Protein AF-A0A970P4Y9-F1 (afdb_monomer)

Mean predicted aligned error: 5.58 Å

pLDDT: mean 87.06, std 5.89, range [72.06, 95.12]

Nearest PDB structures (foldseek):
  3t2y-assembly1_A  TM=8.277E-01  e=8.444E-04  Acidithiobacillus ferrooxidans ATCC 23270
  3sx6-assembly1_A-2  TM=8.276E-01  e=8.444E-04  Acidithiobacillus ferrooxidans ATCC 23270
  3szw-assembly1_A-2  TM=8.254E-01  e=9.035E-04  Acidithiobacillus ferrooxidans ATCC 23270
  3sy4-assembly1_A  TM=8.313E-01  e=1.034E-03  Acidithiobacillus ferrooxidans ATCC 23270
  5n1t-assembly1_A  TM=8.950E-01  e=4.287E-03  Thioalkalivibrio paradoxus ARh 1

Foldseek 3Di:
DAEDEDQDPWDFDVVCVVCCVHDQVHSVSRTDPVVVVCVVVVYHYHNFAFPDADPVQQWTATPVRDIDHD

Secondary structure (DSSP, 8-state):
-EEEEES-S--B-TTTGGGTTTTS-SGGGGB--HHHHHHHTTEEEEE--EEEEETTTTEEEETTS-EEE-

Structure (mmCIF, N/CA/C/O backbone):
data_AF-A0A970P4Y9-F1
#
_entry.id   AF-A0A970P4Y9-F1
#
loop_
_atom_site.group_PDB
_atom_site.id
_atom_site.type_symbol
_atom_site.label_atom_id
_atom_site.label_alt_id
_atom_site.label_comp_id
_atom_site.label_asym_id
_atom_site.label_entity_id
_atom_site.label_seq_id
_atom_site.pdbx_PDB_ins_code
_atom_site.Cartn_x
_atom_site.Cartn_y
_atom_site.Cartn_z
_atom_site.occupancy
_atom_site.B_iso_or_equiv
_atom_site.auth_seq_id
_atom_site.auth_comp_id
_atom_site.auth_asym_id
_atom_site.auth_atom_id
_atom_site.pdbx_PDB_model_num
ATOM 1 N N . LYS A 1 1 ? -14.819 11.126 2.207 1.00 75.50 1 LYS A N 1
ATOM 2 C CA . LYS A 1 1 ? -13.361 11.320 2.035 1.00 75.50 1 LYS A CA 1
ATOM 3 C C . LYS A 1 1 ? -12.737 9.938 2.099 1.00 75.50 1 LYS A C 1
ATOM 5 O O . LYS A 1 1 ? -13.058 9.226 3.039 1.00 75.50 1 LYS A O 1
ATOM 10 N N . PHE A 1 2 ? -11.986 9.523 1.083 1.00 87.94 2 PHE A N 1
ATOM 11 C CA . PHE A 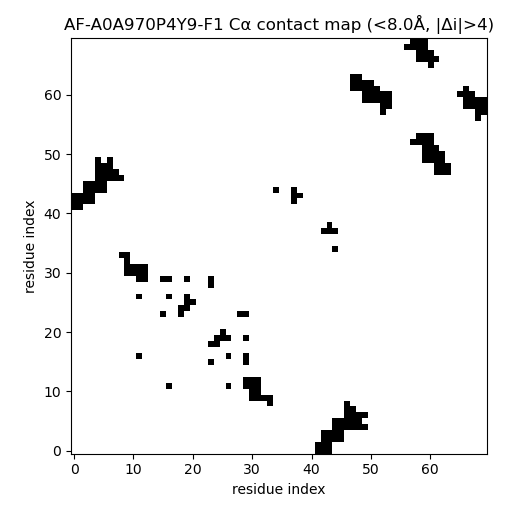1 2 ? -11.389 8.185 1.051 1.00 87.94 2 PHE A CA 1
ATOM 12 C C . PHE A 1 2 ? -9.977 8.247 1.617 1.00 87.94 2 PHE A C 1
ATOM 14 O O . PHE A 1 2 ? -9.245 9.187 1.311 1.00 87.94 2 PHE A O 1
ATOM 21 N N . ILE A 1 3 ? -9.627 7.262 2.438 1.00 89.19 3 ILE A N 1
ATOM 22 C CA . ILE A 1 3 ? -8.297 7.118 3.023 1.00 89.19 3 ILE A CA 1
ATOM 23 C C . ILE A 1 3 ? -7.725 5.799 2.519 1.00 89.19 3 ILE A C 1
ATOM 25 O O . ILE A 1 3 ? -8.385 4.762 2.588 1.00 89.19 3 ILE A O 1
ATOM 29 N N . VAL A 1 4 ? -6.509 5.85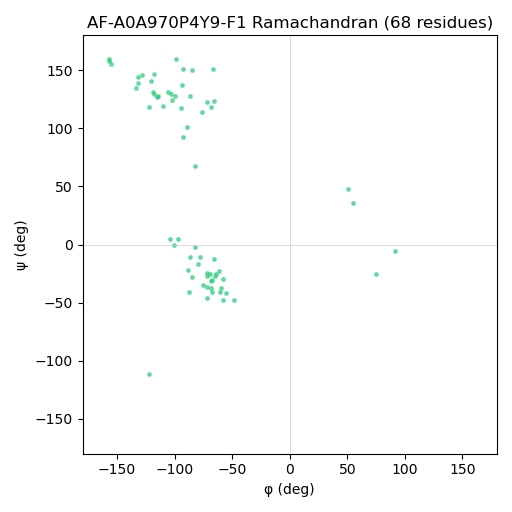0 1.995 1.00 89.44 4 VAL A N 1
ATOM 30 C CA . VAL A 1 4 ? -5.724 4.682 1.608 1.00 89.44 4 VAL A CA 1
ATOM 31 C C . VAL A 1 4 ? -4.516 4.633 2.525 1.00 89.44 4 VAL A C 1
ATOM 33 O O . VAL A 1 4 ? -3.786 5.613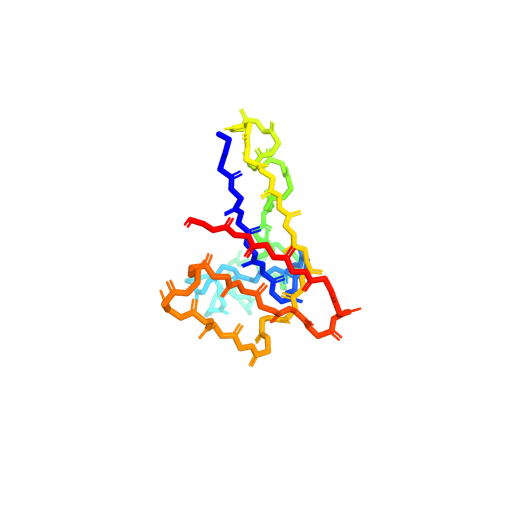 2.629 1.0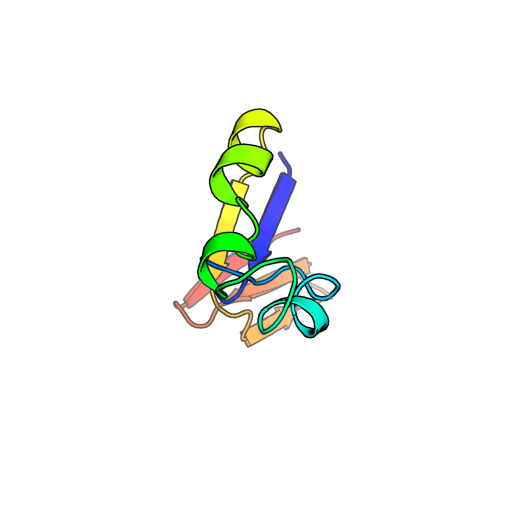0 89.44 4 VAL A O 1
ATOM 36 N N . THR A 1 5 ? -4.285 3.490 3.163 1.00 89.62 5 THR A N 1
ATOM 37 C CA . THR A 1 5 ? -3.075 3.261 3.956 1.00 89.62 5 THR A CA 1
ATOM 38 C C . THR A 1 5 ? -2.137 2.332 3.197 1.00 89.62 5 THR A C 1
ATOM 40 O O . THR A 1 5 ? -2.552 1.270 2.730 1.00 89.62 5 THR A O 1
ATOM 43 N N . ALA A 1 6 ? -0.866 2.711 3.093 1.00 90.25 6 ALA A N 1
ATOM 44 C CA . ALA A 1 6 ? 0.197 1.881 2.543 1.00 90.25 6 ALA A CA 1
ATOM 45 C C . ALA A 1 6 ? 1.416 1.874 3.472 1.00 90.25 6 ALA A C 1
ATOM 47 O O . ALA A 1 6 ? 1.778 2.894 4.039 1.00 90.25 6 ALA A O 1
ATOM 48 N N . LYS A 1 7 ? 2.114 0.740 3.580 1.00 88.62 7 LYS A N 1
ATOM 49 C CA . LYS A 1 7 ? 3.335 0.646 4.399 1.00 88.62 7 LYS A CA 1
ATOM 50 C C . LYS A 1 7 ? 4.511 1.456 3.832 1.00 88.62 7 LYS A C 1
ATOM 52 O O . LYS A 1 7 ? 5.353 1.930 4.584 1.00 88.62 7 LYS A O 1
ATOM 57 N N . ASN A 1 8 ? 4.582 1.589 2.507 1.00 87.00 8 ASN A N 1
ATOM 58 C CA . ASN A 1 8 ? 5.694 2.226 1.804 1.00 87.00 8 ASN A CA 1
ATOM 59 C C . ASN A 1 8 ? 5.190 3.425 0.995 1.00 87.00 8 ASN A C 1
ATOM 61 O O . ASN A 1 8 ? 4.151 3.328 0.345 1.00 87.00 8 ASN A O 1
ATOM 65 N N . SER A 1 9 ? 5.959 4.517 0.972 1.00 82.06 9 SER A N 1
ATOM 66 C CA . SER A 1 9 ? 5.654 5.714 0.168 1.00 82.06 9 SER A CA 1
ATOM 67 C C . SER A 1 9 ? 5.855 5.508 -1.334 1.00 82.06 9 SER A C 1
ATOM 69 O O . SER A 1 9 ? 5.203 6.153 -2.148 1.00 82.06 9 SER A O 1
ATOM 71 N N . LYS A 1 10 ? 6.748 4.591 -1.714 1.00 82.81 10 LYS A N 1
ATOM 72 C CA . LYS A 1 10 ? 7.002 4.202 -3.101 1.00 82.81 10 LYS A CA 1
ATOM 73 C C . LYS A 1 10 ? 6.690 2.724 -3.261 1.00 82.81 10 LYS A C 1
ATOM 75 O O . LYS A 1 10 ? 7.161 1.907 -2.471 1.00 82.81 10 LYS A O 1
ATOM 80 N N . THR A 1 11 ? 5.928 2.390 -4.294 1.00 84.44 11 THR A N 1
ATOM 81 C CA . THR A 1 11 ? 5.673 1.002 -4.681 1.00 84.44 11 THR A CA 1
ATOM 82 C C . THR A 1 11 ? 5.983 0.832 -6.158 1.00 84.44 11 THR A C 1
ATOM 84 O O . THR A 1 11 ? 5.795 1.763 -6.939 1.00 84.44 11 THR A O 1
ATOM 87 N N . LEU A 1 12 ? 6.486 -0.342 -6.523 1.00 87.00 12 LEU A N 1
ATOM 88 C CA . LEU A 1 12 ? 6.750 -0.695 -7.914 1.00 87.00 12 LEU A CA 1
ATOM 89 C C . LEU A 1 12 ? 5.479 -1.243 -8.554 1.00 87.00 12 LEU A C 1
ATOM 91 O O . LEU A 1 12 ? 4.651 -1.852 -7.869 1.00 87.00 12 LEU A O 1
ATOM 95 N N . ILE A 1 13 ? 5.322 -1.043 -9.857 1.00 86.31 13 ILE A N 1
ATOM 96 C CA . ILE A 1 13 ? 4.207 -1.607 -10.607 1.00 86.31 13 ILE A CA 1
ATOM 97 C C . ILE A 1 13 ? 4.509 -3.100 -10.832 1.00 86.31 13 ILE A C 1
ATOM 99 O O . ILE A 1 13 ? 5.425 -3.438 -11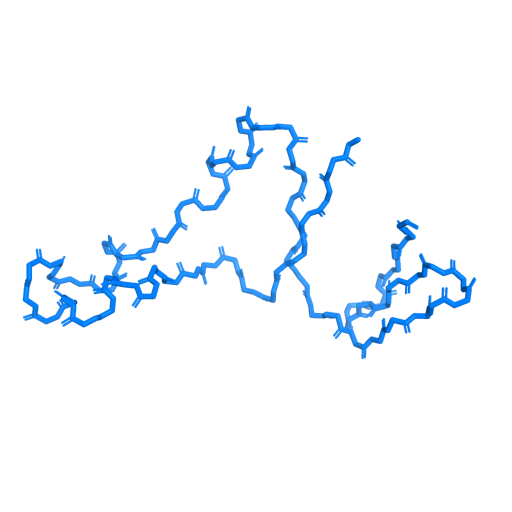.575 1.00 86.31 13 ILE A O 1
ATOM 103 N N . PRO A 1 14 ? 3.737 -4.043 -10.256 1.00 85.81 14 PRO A N 1
ATOM 104 C CA . PRO A 1 14 ? 4.111 -5.461 -10.278 1.00 85.81 14 PRO A CA 1
ATOM 105 C C . PRO A 1 14 ? 4.297 -6.052 -11.682 1.00 85.81 14 PRO A C 1
ATOM 107 O O . PRO A 1 14 ? 5.092 -6.970 -11.867 1.00 85.81 14 PRO A O 1
ATOM 110 N N . CYS A 1 15 ? 3.576 -5.529 -12.679 1.00 82.88 15 CYS A N 1
ATOM 111 C CA . CYS A 1 15 ? 3.705 -5.962 -14.067 1.00 82.88 15 CYS A CA 1
ATOM 112 C C . CYS A 1 15 ? 4.912 -5.361 -14.801 1.00 82.88 15 CYS A C 1
ATOM 114 O O . CYS A 1 15 ? 5.284 -5.907 -15.836 1.00 82.88 15 CYS A O 1
ATOM 116 N N . GLY A 1 16 ? 5.521 -4.285 -14.295 1.00 83.12 16 GLY A N 1
ATOM 117 C CA . GLY A 1 16 ? 6.729 -3.676 -14.852 1.00 83.12 16 GLY A CA 1
ATOM 118 C C . GLY A 1 16 ? 8.025 -4.283 -14.310 1.00 83.12 16 GLY A C 1
ATOM 119 O O . GLY A 1 16 ? 9.026 -4.296 -15.025 1.00 83.12 16 GLY A O 1
ATOM 120 N N . ILE A 1 17 ? 7.981 -4.918 -13.131 1.00 88.75 17 ILE A N 1
ATOM 121 C CA . ILE A 1 17 ? 9.122 -5.621 -12.515 1.00 88.75 17 ILE A CA 1
ATOM 122 C C . ILE A 1 17 ? 9.846 -6.576 -13.484 1.00 88.75 17 ILE A C 1
ATOM 124 O O . ILE A 1 17 ? 11.074 -6.488 -13.584 1.00 88.75 17 ILE A O 1
ATOM 128 N N . PRO A 1 18 ? 9.157 -7.454 -14.247 1.00 87.38 18 PRO A N 1
ATOM 129 C CA . PRO A 1 18 ? 9.825 -8.352 -15.194 1.00 87.38 18 PRO A CA 1
ATOM 130 C C . PRO A 1 18 ? 10.591 -7.619 -16.304 1.00 87.38 18 PRO A C 1
ATOM 132 O O . PRO A 1 18 ? 11.511 -8.180 -16.895 1.00 87.38 18 PRO A O 1
ATOM 135 N N . TYR A 1 19 ? 10.224 -6.368 -16.589 1.00 86.94 19 TYR A N 1
ATOM 136 C CA . TYR A 1 19 ? 10.760 -5.561 -17.679 1.00 86.94 19 TYR A CA 1
ATOM 137 C C . TYR A 1 19 ? 11.822 -4.549 -17.229 1.00 86.94 19 TYR A C 1
ATOM 139 O O . TYR A 1 19 ? 12.382 -3.855 -18.081 1.00 86.94 19 TYR A O 1
ATOM 147 N N . ILE A 1 20 ? 12.146 -4.485 -15.929 1.00 88.00 20 ILE A N 1
ATOM 148 C CA . ILE A 1 20 ? 13.167 -3.579 -15.371 1.00 88.00 20 ILE A CA 1
ATOM 149 C C . ILE A 1 20 ? 14.525 -3.770 -16.058 1.00 88.00 20 ILE A C 1
ATOM 151 O O . ILE A 1 20 ? 15.177 -2.792 -16.404 1.00 88.00 20 ILE A O 1
ATOM 155 N N . PHE A 1 21 ? 14.929 -5.014 -16.322 1.00 83.69 21 PHE A N 1
ATOM 156 C CA . PHE A 1 21 ? 16.191 -5.321 -17.013 1.00 83.69 21 PHE A CA 1
ATOM 157 C C . PHE A 1 21 ? 16.105 -5.213 -18.545 1.00 83.69 21 PHE A C 1
ATOM 159 O O . PHE A 1 21 ? 17.096 -5.442 -19.235 1.00 83.69 21 PHE A O 1
ATOM 166 N N . GLY A 1 22 ? 14.921 -4.906 -19.079 1.00 85.38 22 GLY A N 1
ATOM 167 C CA . GLY A 1 22 ? 14.638 -4.812 -20.507 1.00 85.38 22 GLY A CA 1
ATOM 168 C C . GLY A 1 22 ? 14.107 -3.432 -20.882 1.00 85.38 22 GLY A C 1
ATOM 169 O O . GLY A 1 22 ? 14.836 -2.446 -20.850 1.00 85.38 22 GLY A O 1
ATOM 170 N N . SER A 1 23 ? 12.831 -3.365 -21.264 1.00 85.12 23 SER A N 1
ATOM 171 C CA . SER A 1 23 ? 12.203 -2.160 -21.822 1.00 85.12 23 SER A CA 1
ATOM 172 C C . SER A 1 23 ? 12.010 -1.010 -20.829 1.00 85.12 23 SER A C 1
ATOM 174 O O . SER A 1 23 ? 11.955 0.138 -21.259 1.00 85.12 23 SER A O 1
ATOM 176 N N . VAL A 1 24 ? 11.908 -1.286 -19.525 1.00 83.69 24 VAL A N 1
ATOM 177 C CA . VAL A 1 24 ? 11.716 -0.252 -18.488 1.00 83.69 24 VAL A CA 1
ATOM 178 C C . VAL A 1 24 ? 13.058 0.350 -18.048 1.00 83.69 24 VAL A C 1
ATOM 180 O O . VAL A 1 24 ? 13.133 1.524 -17.682 1.00 83.69 24 VAL A O 1
ATOM 183 N N . GLY A 1 25 ? 14.141 -0.424 -18.140 1.00 83.56 25 GLY A N 1
ATOM 184 C CA . GLY A 1 25 ? 15.529 0.033 -18.007 1.00 83.56 25 GLY A CA 1
ATOM 185 C C . GLY A 1 25 ? 16.009 0.352 -16.586 1.00 83.56 25 GLY A C 1
ATOM 186 O O . GLY A 1 25 ? 17.207 0.264 -16.324 1.00 83.56 25 GLY A O 1
ATOM 187 N N . SER A 1 26 ? 15.122 0.707 -15.652 1.00 86.88 26 SER A N 1
ATOM 188 C CA . SER A 1 26 ? 15.456 0.835 -14.229 1.00 86.88 26 SER A CA 1
ATOM 189 C C . SER A 1 26 ? 14.219 0.692 -13.344 1.00 86.88 26 SER A C 1
ATOM 191 O O . SER A 1 26 ? 13.093 0.906 -13.787 1.00 86.88 26 SER A O 1
ATOM 193 N N . SER A 1 27 ? 14.426 0.375 -12.065 1.00 85.00 27 SER A N 1
ATOM 194 C CA . SER A 1 27 ? 13.346 0.361 -11.074 1.00 85.00 27 SER A CA 1
ATOM 195 C C . SER A 1 27 ? 12.731 1.741 -10.841 1.00 85.00 27 SER A C 1
ATOM 197 O O . SER A 1 27 ? 11.570 1.819 -10.459 1.00 85.00 27 SER A O 1
ATOM 199 N N . ASP A 1 28 ? 13.473 2.829 -11.082 1.00 85.81 28 ASP A N 1
ATOM 200 C CA . ASP A 1 28 ? 12.967 4.194 -10.884 1.00 85.81 28 ASP A CA 1
ATOM 201 C C . ASP A 1 28 ? 11.859 4.545 -11.884 1.00 85.81 28 ASP A C 1
ATOM 203 O O . ASP A 1 28 ? 10.933 5.284 -11.553 1.00 85.81 28 ASP A O 1
ATOM 207 N N . ASN A 1 29 ? 11.920 3.958 -13.082 1.00 84.94 29 ASN A N 1
ATOM 208 C CA . ASN A 1 29 ? 10.899 4.106 -14.120 1.00 84.94 29 ASN A CA 1
ATOM 209 C C . ASN A 1 29 ? 9.648 3.251 -13.862 1.00 84.94 29 ASN A C 1
ATOM 211 O O . ASN A 1 29 ? 8.642 3.427 -14.545 1.00 84.94 29 ASN A O 1
ATOM 215 N N . ASP A 1 30 ? 9.706 2.340 -12.888 1.00 86.88 30 ASP A N 1
ATOM 216 C CA . ASP A 1 30 ? 8.615 1.436 -12.512 1.00 86.88 30 ASP A CA 1
ATOM 217 C C . ASP A 1 30 ? 7.914 1.861 -11.208 1.00 86.88 30 ASP A C 1
ATOM 219 O O . ASP A 1 30 ? 7.048 1.158 -10.685 1.00 86.88 30 ASP A O 1
ATOM 223 N N . ILE A 1 31 ? 8.288 3.015 -10.646 1.00 86.88 31 ILE A N 1
ATOM 224 C CA . ILE A 1 31 ? 7.661 3.551 -9.436 1.00 86.88 31 ILE A CA 1
ATOM 225 C C . ILE A 1 31 ? 6.259 4.058 -9.781 1.00 86.88 31 ILE A C 1
ATOM 227 O O . ILE A 1 31 ? 6.084 4.970 -10.591 1.00 86.88 31 ILE A O 1
ATOM 231 N N . LEU A 1 32 ? 5.250 3.521 -9.097 1.00 82.94 32 LEU A N 1
ATOM 232 C CA . LEU A 1 32 ? 3.881 4.012 -9.171 1.00 82.94 32 LEU A CA 1
ATOM 233 C C . LEU A 1 32 ? 3.811 5.438 -8.580 1.00 82.94 32 LEU A C 1
ATOM 235 O O . LEU A 1 32 ? 4.172 5.625 -7.415 1.00 82.94 32 LEU A O 1
ATOM 239 N N . PRO A 1 33 ? 3.326 6.455 -9.320 1.00 79.00 33 PRO A N 1
ATOM 240 C CA . PRO A 1 33 ? 3.248 7.835 -8.837 1.00 79.00 33 PRO A CA 1
ATOM 241 C C . PRO A 1 33 ? 1.995 8.057 -7.973 1.00 79.00 33 PRO A C 1
ATOM 243 O O . PRO A 1 33 ? 1.067 8.781 -8.348 1.00 79.00 33 PRO A O 1
ATOM 246 N N . VAL A 1 34 ? 1.982 7.413 -6.806 1.00 75.38 34 VAL A N 1
ATOM 247 C CA . VAL A 1 34 ? 0.843 7.319 -5.881 1.00 75.38 34 VAL A CA 1
ATOM 248 C C . VAL A 1 34 ? 0.348 8.699 -5.423 1.00 75.38 34 VAL A C 1
ATOM 250 O O . VAL A 1 34 ? -0.839 9.004 -5.540 1.00 75.38 34 VAL A O 1
ATOM 253 N N . ASP A 1 35 ? 1.269 9.571 -5.005 1.00 72.06 35 ASP A N 1
ATOM 254 C CA . ASP A 1 35 ? 0.956 10.914 -4.492 1.00 72.06 35 ASP A CA 1
ATOM 255 C C . ASP A 1 35 ? 0.236 11.787 -5.529 1.00 72.06 35 ASP A C 1
ATOM 257 O O . ASP A 1 35 ? -0.726 12.495 -5.222 1.00 72.06 35 ASP A O 1
ATOM 261 N N . LYS A 1 36 ? 0.673 11.711 -6.793 1.00 74.31 36 LYS A N 1
ATOM 262 C CA . LYS A 1 36 ? 0.109 12.511 -7.887 1.00 74.31 36 LYS A CA 1
ATOM 263 C C . LYS A 1 36 ? -1.287 12.023 -8.279 1.00 74.31 36 LYS A C 1
ATOM 265 O O . LYS A 1 36 ? -2.147 12.838 -8.608 1.00 74.31 36 LYS A O 1
ATOM 270 N N . MET A 1 37 ? -1.512 10.709 -8.242 1.00 75.50 37 MET A N 1
ATOM 271 C CA . MET A 1 37 ? -2.808 10.105 -8.560 1.00 75.50 37 MET A CA 1
ATOM 272 C C . MET A 1 37 ? -3.846 10.367 -7.465 1.00 75.50 37 MET A C 1
ATOM 274 O O . MET A 1 37 ? -4.963 10.784 -7.769 1.00 75.50 37 MET A O 1
ATOM 278 N N . PHE A 1 38 ? -3.486 10.175 -6.196 1.00 79.06 38 PHE A N 1
ATOM 279 C CA . PHE A 1 38 ? -4.427 10.347 -5.087 1.00 79.06 38 PHE A CA 1
ATOM 280 C C . PHE A 1 38 ? -4.728 11.810 -4.765 1.00 79.06 38 PHE A C 1
ATOM 282 O O . PHE A 1 38 ? -5.889 12.135 -4.500 1.00 79.06 38 PHE A O 1
ATOM 289 N N . GLY A 1 39 ? -3.749 12.710 -4.910 1.00 73.25 39 GLY A N 1
ATOM 290 C CA . GLY A 1 39 ? -3.977 14.151 -4.783 1.00 73.25 39 GLY A CA 1
ATOM 291 C C . GLY A 1 39 ? -5.006 14.686 -5.788 1.00 73.25 39 GLY A C 1
ATOM 292 O O . GLY A 1 39 ? -5.843 15.511 -5.432 1.00 73.25 39 GLY A O 1
ATOM 293 N N . ALA A 1 40 ? -5.014 14.166 -7.020 1.00 77.06 40 ALA A N 1
ATOM 294 C CA . ALA A 1 40 ? -6.014 14.525 -8.029 1.00 77.06 40 ALA A CA 1
ATOM 295 C C . ALA A 1 40 ? -7.416 13.949 -7.733 1.00 77.06 40 ALA A C 1
ATOM 297 O O . ALA A 1 40 ? -8.416 14.498 -8.191 1.00 77.06 40 ALA A O 1
ATOM 298 N N . GLY A 1 41 ? -7.496 12.854 -6.968 1.00 77.75 41 GLY A N 1
ATOM 299 C CA . GLY A 1 41 ? -8.732 12.126 -6.663 1.00 77.75 41 GLY A CA 1
ATOM 300 C C . GLY A 1 41 ? -9.400 12.477 -5.329 1.00 77.75 41 GLY A C 1
ATOM 301 O O . GLY A 1 41 ? -10.375 11.823 -4.968 1.00 77.75 41 GLY A O 1
ATOM 302 N N . ASN A 1 42 ? -8.896 13.468 -4.579 1.00 83.12 42 ASN A N 1
ATOM 303 C CA . ASN A 1 42 ? -9.349 13.787 -3.213 1.00 83.12 42 ASN A CA 1
ATOM 304 C C . ASN A 1 42 ? -9.277 12.573 -2.253 1.00 83.12 42 ASN A C 1
ATOM 306 O O . ASN A 1 42 ? -10.142 12.374 -1.390 1.00 83.12 42 ASN A O 1
ATOM 310 N N . VAL A 1 43 ? -8.251 11.740 -2.447 1.00 87.19 43 VAL A N 1
ATOM 311 C CA . VAL A 1 43 ? -7.929 10.575 -1.617 1.00 87.19 43 VAL A CA 1
ATOM 312 C C . VAL A 1 43 ? -6.754 10.942 -0.717 1.00 87.19 43 VAL A C 1
ATOM 314 O O . VAL A 1 43 ? -5.736 11.445 -1.187 1.00 87.19 43 VAL A O 1
ATOM 317 N N . GLU A 1 44 ? -6.891 10.698 0.581 1.00 87.44 44 GLU A N 1
ATOM 318 C CA . GLU A 1 44 ? -5.807 10.870 1.545 1.00 87.44 44 GLU A CA 1
ATOM 319 C C . GLU A 1 44 ? -4.965 9.595 1.607 1.00 87.44 44 GLU A C 1
ATOM 321 O O . GLU A 1 44 ? -5.504 8.502 1.785 1.00 87.44 44 GLU A O 1
ATOM 326 N N . LEU A 1 45 ? -3.649 9.736 1.450 1.0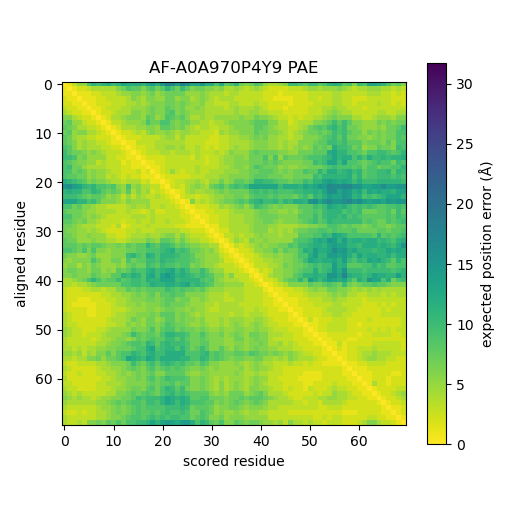0 87.31 45 LEU A N 1
ATOM 327 C CA . LEU A 1 45 ? -2.696 8.638 1.564 1.00 87.31 45 LEU A CA 1
ATOM 328 C C . LEU A 1 45 ? -1.996 8.702 2.922 1.00 87.31 45 LEU A C 1
ATOM 330 O O . LEU A 1 45 ? -1.366 9.706 3.249 1.00 87.31 45 LEU A O 1
ATOM 334 N N . ILE A 1 46 ? -2.073 7.616 3.683 1.00 89.00 46 ILE A N 1
ATOM 335 C CA . ILE A 1 46 ? -1.391 7.456 4.966 1.00 89.00 46 ILE A CA 1
ATOM 336 C C . ILE A 1 46 ? -0.285 6.425 4.791 1.00 89.00 46 ILE A C 1
ATOM 338 O O . ILE A 1 46 ? -0.541 5.271 4.445 1.00 89.00 46 ILE A O 1
ATOM 342 N N . ILE A 1 47 ? 0.957 6.852 5.016 1.00 90.38 47 ILE A N 1
ATOM 343 C CA . ILE A 1 47 ? 2.109 5.955 4.970 1.00 90.38 47 ILE A CA 1
ATOM 344 C C . ILE A 1 47 ? 2.375 5.422 6.372 1.00 90.38 47 ILE A C 1
ATOM 346 O O . ILE A 1 47 ? 3.058 6.065 7.167 1.00 90.38 47 ILE A O 1
ATOM 350 N N . ASP A 1 48 ? 1.790 4.267 6.680 1.00 92.56 48 ASP A N 1
ATOM 351 C CA . ASP A 1 48 ? 1.941 3.598 7.969 1.00 92.56 48 ASP A CA 1
ATOM 352 C C . ASP A 1 48 ? 1.659 2.092 7.859 1.00 92.56 48 ASP A C 1
ATOM 354 O O . ASP A 1 48 ? 0.993 1.609 6.940 1.00 92.56 48 ASP A O 1
ATOM 358 N N . GLU A 1 49 ? 2.181 1.327 8.808 1.00 93.06 49 GLU A N 1
ATOM 359 C CA . GLU A 1 49 ? 1.976 -0.113 8.910 1.00 93.06 49 GLU A CA 1
ATOM 360 C C . GLU A 1 49 ? 0.799 -0.392 9.853 1.00 93.06 49 GLU A C 1
ATOM 362 O O . GLU A 1 49 ? 0.851 -0.055 11.037 1.00 93.06 49 GLU A O 1
ATOM 367 N N . ALA A 1 50 ? -0.273 -1.004 9.337 1.00 93.50 50 ALA A N 1
ATOM 368 C CA . ALA A 1 50 ? -1.390 -1.458 10.164 1.00 93.50 50 ALA A CA 1
ATOM 369 C C . ALA A 1 50 ? -0.933 -2.627 11.052 1.00 93.50 50 ALA A C 1
ATOM 371 O O . ALA A 1 50 ? -0.521 -3.671 10.549 1.00 93.50 50 ALA A O 1
ATOM 372 N N . GLU A 1 51 ? -0.997 -2.440 12.368 1.00 95.12 51 GLU A N 1
ATOM 373 C CA . GLU A 1 51 ? -0.597 -3.436 13.366 1.00 95.12 51 GLU A CA 1
ATOM 374 C C . GLU A 1 51 ? -1.763 -4.371 13.709 1.00 95.12 51 GLU A C 1
ATOM 376 O O . GLU A 1 51 ? -1.578 -5.577 13.852 1.00 95.12 51 GLU A O 1
ATOM 381 N N . SER A 1 52 ? -2.976 -3.828 13.837 1.00 94.00 52 SER A N 1
ATOM 382 C CA . SER A 1 52 ? -4.178 -4.616 14.127 1.00 94.00 52 SER A CA 1
ATOM 383 C C . SER A 1 52 ? -5.446 -3.924 13.634 1.00 94.00 52 SER A C 1
ATOM 385 O O . SER A 1 52 ? -5.481 -2.702 13.479 1.00 94.00 52 SER A O 1
ATOM 387 N N . ILE A 1 53 ? -6.488 -4.720 13.385 1.00 94.75 53 ILE A N 1
ATOM 388 C CA . ILE A 1 53 ? -7.812 -4.249 12.972 1.00 94.75 53 ILE A CA 1
ATOM 389 C C . ILE A 1 53 ? -8.831 -4.749 13.997 1.00 94.75 53 ILE A C 1
ATOM 391 O O . ILE A 1 53 ? -9.003 -5.956 14.169 1.00 94.75 53 ILE A O 1
ATOM 395 N N . GLN A 1 54 ? -9.507 -3.823 14.669 1.00 94.75 54 GLN A N 1
ATOM 396 C CA . GLN A 1 54 ? -10.622 -4.085 15.573 1.00 94.75 54 GLN A CA 1
ATOM 397 C C . GLN A 1 54 ? -11.919 -4.059 14.760 1.00 94.75 54 GLN A C 1
ATOM 399 O O . GLN A 1 54 ? -12.418 -2.991 14.414 1.00 94.75 54 GLN A O 1
ATOM 404 N N . LEU A 1 55 ? -12.457 -5.233 14.420 1.00 93.12 55 LEU A N 1
ATOM 405 C CA . LEU A 1 55 ? -13.662 -5.345 13.586 1.00 93.12 55 LEU A CA 1
ATOM 406 C C . LEU A 1 55 ? -14.926 -4.838 14.297 1.00 93.12 55 LEU A C 1
ATOM 408 O O . LEU A 1 55 ? -15.758 -4.199 13.658 1.00 93.12 55 LEU A O 1
ATOM 412 N N . ASP A 1 56 ? -15.043 -5.080 15.605 1.00 94.38 56 ASP A N 1
ATOM 413 C CA . ASP A 1 56 ? -16.21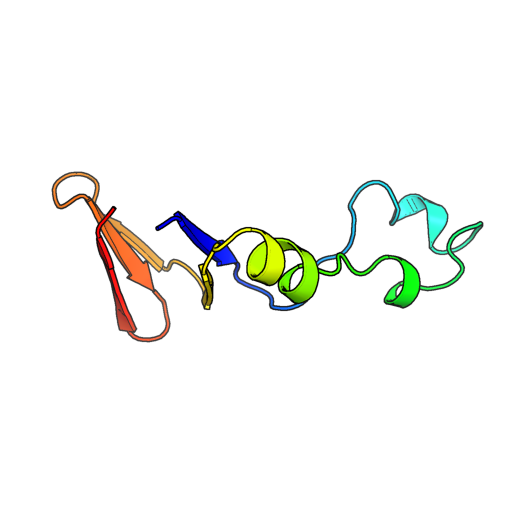6 -4.681 16.398 1.00 94.38 56 ASP A CA 1
ATOM 414 C C . ASP A 1 56 ? -16.320 -3.157 16.534 1.00 94.38 56 ASP A C 1
ATOM 416 O O . ASP A 1 56 ? -17.394 -2.574 16.395 1.00 94.38 56 ASP A O 1
ATOM 420 N N . GLU A 1 57 ? -15.179 -2.504 16.752 1.00 94.19 57 GLU A N 1
ATOM 421 C CA . GLU A 1 57 ? -15.073 -1.047 16.876 1.00 94.19 57 GLU A CA 1
ATOM 422 C C . GLU A 1 57 ? -14.905 -0.349 15.519 1.00 94.19 57 GLU A C 1
ATOM 424 O O . GLU A 1 57 ? -15.000 0.874 15.441 1.00 94.19 57 GLU A O 1
ATOM 429 N N . LYS A 1 58 ? -14.659 -1.128 14.455 1.00 94.88 58 LYS A N 1
ATOM 430 C CA . LYS A 1 58 ? -14.266 -0.660 13.119 1.00 94.88 58 LYS A CA 1
ATOM 431 C C . LYS A 1 58 ? -13.084 0.305 13.160 1.00 94.88 58 LYS A C 1
ATOM 433 O O . LYS A 1 58 ? -13.089 1.353 12.518 1.00 94.88 58 LYS A O 1
ATOM 438 N N . THR A 1 59 ? -12.054 -0.074 13.908 1.00 93.19 59 THR A N 1
ATOM 439 C CA . THR A 1 59 ? -10.838 0.723 14.092 1.00 93.19 59 THR A CA 1
ATOM 440 C C . THR A 1 59 ? -9.629 -0.027 13.545 1.00 93.19 59 THR A C 1
ATOM 442 O O . THR A 1 59 ? -9.564 -1.256 13.580 1.00 93.19 59 THR A O 1
ATOM 445 N N . VAL A 1 60 ? -8.665 0.709 13.005 1.00 94.44 60 VAL A N 1
ATOM 446 C CA . VAL A 1 60 ? -7.341 0.216 12.623 1.00 94.44 60 VAL A CA 1
ATOM 447 C C . VAL A 1 60 ? -6.315 0.911 13.499 1.00 94.44 60 VAL A C 1
ATOM 449 O O . VAL A 1 60 ? -6.279 2.142 13.555 1.00 94.44 60 VAL A O 1
ATOM 452 N N . LYS A 1 61 ? -5.465 0.124 14.156 1.00 94.56 61 LYS A N 1
ATOM 453 C CA . LYS A 1 61 ? -4.323 0.616 14.923 1.00 94.56 61 LYS A CA 1
ATOM 454 C C . LYS A 1 61 ? -3.056 0.476 14.097 1.00 94.56 61 LYS A C 1
ATOM 456 O O . LYS A 1 61 ? -2.741 -0.609 13.604 1.00 94.56 61 LYS A O 1
ATOM 461 N N . TYR A 1 62 ? -2.320 1.569 13.982 1.00 94.75 62 TYR A N 1
ATOM 462 C CA . TYR A 1 62 ? -1.060 1.620 13.260 1.00 94.75 62 TYR A CA 1
ATOM 463 C C . TYR A 1 62 ? 0.138 1.504 14.194 1.00 94.75 62 TYR A C 1
ATOM 465 O O . TYR A 1 62 ? 0.060 1.792 15.391 1.00 94.75 62 TYR A O 1
ATOM 473 N N . LYS A 1 63 ? 1.279 1.121 13.627 1.00 93.19 63 LYS A N 1
ATOM 474 C CA . LYS A 1 63 ? 2.542 0.957 14.350 1.00 93.19 63 LYS A CA 1
ATOM 475 C C . LYS A 1 63 ? 3.085 2.266 14.923 1.00 93.19 63 LYS A C 1
ATOM 477 O O . LYS A 1 63 ? 3.766 2.245 15.943 1.00 93.19 63 L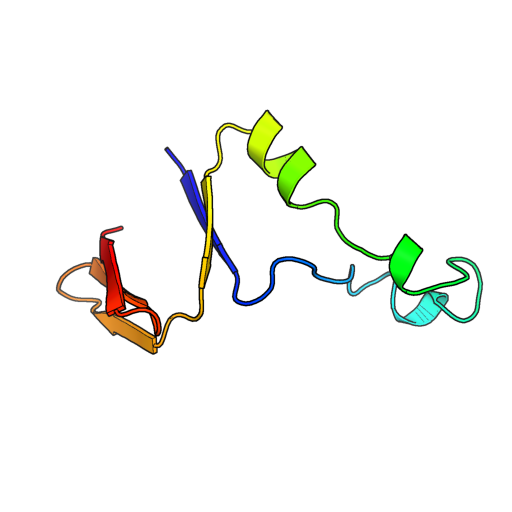YS A O 1
ATOM 482 N N . SER A 1 64 ? 2.757 3.405 14.310 1.00 90.38 64 SER A N 1
ATOM 483 C CA . SER A 1 64 ? 3.055 4.733 14.866 1.00 90.38 64 SER A CA 1
ATOM 484 C C . SER A 1 64 ? 2.291 5.053 16.160 1.00 90.38 64 SER A C 1
ATOM 486 O O . SER A 1 64 ? 2.621 6.024 16.836 1.00 90.38 64 SER A O 1
ATOM 488 N N . GLY A 1 65 ? 1.273 4.257 16.508 1.00 90.00 65 GLY A N 1
ATOM 489 C CA . GLY A 1 65 ? 0.341 4.522 17.604 1.00 90.00 65 GLY A CA 1
AT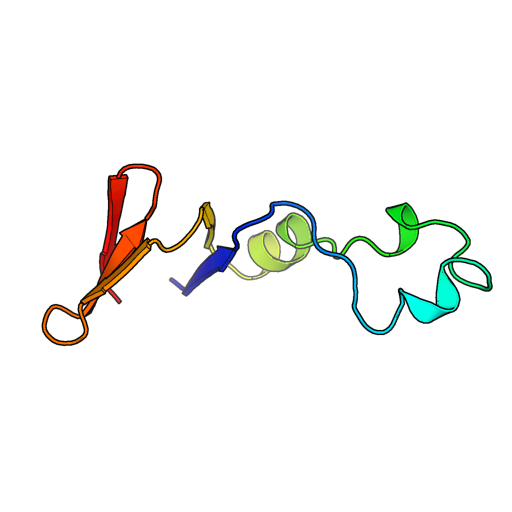OM 490 C C . GLY A 1 65 ? -0.913 5.290 17.177 1.00 90.00 65 GLY A C 1
ATOM 491 O O . GLY A 1 65 ? -1.829 5.435 17.986 1.00 90.00 65 GLY A O 1
ATOM 492 N N . ASN A 1 66 ? -0.994 5.743 15.921 1.00 90.88 66 ASN A N 1
ATOM 493 C CA . ASN A 1 66 ? -2.209 6.346 15.378 1.00 90.88 66 ASN A CA 1
ATOM 494 C C . ASN A 1 66 ? -3.344 5.316 15.264 1.00 90.88 66 ASN A C 1
ATOM 496 O O . ASN A 1 66 ? -3.111 4.124 15.049 1.00 90.88 66 ASN A O 1
ATOM 500 N N . MET A 1 67 ? -4.585 5.791 15.368 1.00 91.88 67 MET A N 1
ATOM 501 C CA . MET A 1 67 ? -5.793 4.986 15.180 1.00 91.88 67 MET A CA 1
ATOM 502 C C . MET A 1 67 ? -6.765 5.696 14.245 1.00 91.88 67 MET A C 1
ATOM 504 O O . MET A 1 67 ? -6.933 6.912 14.328 1.00 91.88 67 MET A O 1
ATOM 508 N N . ILE A 1 68 ? -7.395 4.932 13.354 1.00 93.31 68 ILE A N 1
ATOM 509 C CA . ILE A 1 68 ? -8.388 5.434 12.396 1.00 93.31 68 ILE A CA 1
ATOM 510 C C . ILE A 1 68 ? -9.599 4.515 12.407 1.00 93.31 68 ILE A C 1
ATOM 512 O O . ILE A 1 68 ? -9.441 3.298 12.351 1.00 93.31 68 ILE A O 1
ATOM 516 N N . SER A 1 69 ? -10.792 5.101 12.442 1.00 92.00 69 SER A N 1
ATOM 517 C CA . SER A 1 69 ? -12.053 4.386 12.262 1.00 92.00 69 SER A CA 1
ATOM 518 C C . SER A 1 69 ? -12.511 4.394 10.800 1.00 92.00 69 SER A C 1
ATOM 520 O O . SER A 1 69 ? -12.195 5.330 10.056 1.00 92.00 69 SER A O 1
ATOM 522 N N . TYR A 1 70 ? -13.239 3.354 10.383 1.00 89.81 70 TYR A N 1
ATOM 523 C CA . TYR A 1 70 ? -13.733 3.177 9.009 1.00 89.81 70 TYR A CA 1
ATOM 524 C C . TYR A 1 70 ? -15.201 2.738 8.918 1.00 89.81 70 TYR A C 1
ATOM 526 O O . TYR A 1 70 ? -15.739 2.128 9.870 1.00 89.81 70 TYR A O 1
#

Sequence (70 aa):
KFIVTAKNSKTLIPCGIPYIFGSVGSSDNDILPVDKMFGAGNVELIIDEAESIQLDEKTVKYKSGNMISY

Radius of gyration: 15.45 Å; Cα contacts (8 Å, |Δi|>4): 104; chains: 1; bounding box: 32×23×39 Å

Solvent-accessible surface area (backbone atoms only — not comparable to full-atom values): 4286 Å² total; per-residue (Å²): 131,51,78,47,76,33,71,57,88,69,48,68,39,80,85,43,59,86,29,23,91,55,89,53,65,35,69,79,74,31,48,47,65,54,70,68,57,29,64,75,65,66,34,47,78,42,75,46,45,78,69,47,73,42,76,91,79,30,32,36,36,29,72,90,70,52,73,49,74,112